Protein AF-A0A937SYV6-F1 (afdb_monomer)

Solvent-accessible surface area (backbone atoms only — not comparable to full-atom values): 5445 Å² total; per-residue (Å²): 132,92,83,88,83,88,80,73,65,49,77,56,96,88,40,80,44,60,56,95,86,70,78,79,66,88,92,61,88,83,85,86,88,73,74,94,69,70,65,94,55,79,86,78,79,74,77,89,72,70,94,55,74,86,56,59,72,81,70,59,87,80,87,80,86,74,82,76,87,126

Structure (mmCIF, N/CA/C/O backbone):
data_AF-A0A937SYV6-F1
#
_entry.id   AF-A0A937SYV6-F1
#
loop_
_atom_site.group_PDB
_atom_site.id
_atom_site.type_symbol
_atom_site.label_atom_id
_atom_site.label_alt_id
_atom_site.label_comp_id
_atom_site.label_asym_id
_atom_site.label_entity_id
_atom_site.label_seq_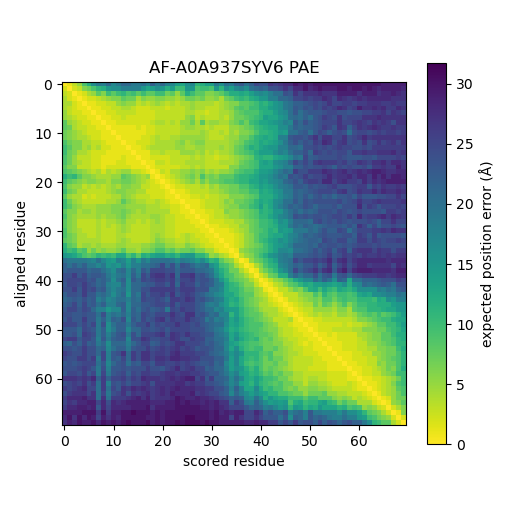id
_atom_site.pdbx_PDB_ins_code
_atom_site.Cartn_x
_atom_site.Cartn_y
_atom_site.Cartn_z
_atom_site.occupancy
_atom_site.B_iso_or_equiv
_atom_site.auth_seq_id
_atom_site.auth_comp_id
_atom_site.auth_asym_id
_atom_site.auth_atom_id
_atom_site.pdbx_PDB_model_num
ATOM 1 N N . MET A 1 1 ? 0.026 -3.934 32.126 1.00 47.91 1 MET A N 1
ATOM 2 C CA . MET A 1 1 ? 0.735 -3.805 30.833 1.00 47.91 1 MET A CA 1
ATOM 3 C C . MET A 1 1 ? -0.301 -3.487 29.768 1.00 47.91 1 MET A C 1
ATOM 5 O O . MET A 1 1 ? -1.269 -4.235 29.686 1.00 47.91 1 MET A O 1
ATOM 9 N N . SER A 1 2 ? -0.174 -2.386 29.018 1.00 68.00 2 SER A N 1
ATOM 10 C CA . SER A 1 2 ? -1.080 -2.149 27.885 1.00 68.00 2 SER A CA 1
ATOM 11 C C . SER A 1 2 ? -0.646 -3.031 26.713 1.00 68.00 2 SER A C 1
ATOM 13 O O . SER A 1 2 ? 0.543 -3.193 26.451 1.00 68.00 2 SER A O 1
ATOM 15 N N . THR A 1 3 ? -1.613 -3.678 26.067 1.00 79.25 3 THR A N 1
ATOM 16 C CA . THR A 1 3 ? -1.377 -4.533 24.899 1.00 79.25 3 THR A CA 1
ATOM 17 C C . THR A 1 3 ? -1.837 -3.761 23.675 1.00 79.25 3 THR A C 1
ATOM 19 O O . THR A 1 3 ? -2.996 -3.357 23.614 1.00 79.25 3 THR A O 1
ATOM 22 N N . VAL A 1 4 ? -0.940 -3.538 22.719 1.00 80.00 4 VAL A N 1
ATOM 23 C CA . VAL A 1 4 ? -1.279 -2.923 21.431 1.00 80.00 4 VAL A CA 1
ATOM 24 C C . VAL A 1 4 ? -1.637 -4.039 20.453 1.00 80.00 4 VAL A C 1
ATOM 26 O O . VAL A 1 4 ? -0.921 -5.035 20.364 1.00 80.00 4 VAL A O 1
ATOM 29 N N . ARG A 1 5 ? -2.756 -3.887 19.740 1.00 85.06 5 ARG A N 1
ATOM 30 C CA . ARG A 1 5 ? -3.150 -4.769 18.635 1.00 85.06 5 ARG A CA 1
ATOM 31 C C . ARG A 1 5 ? -3.150 -3.967 17.343 1.00 85.06 5 ARG A C 1
ATOM 33 O O . ARG A 1 5 ? -3.724 -2.882 17.305 1.00 85.06 5 ARG A O 1
ATOM 40 N N . THR A 1 6 ? -2.530 -4.520 16.311 1.00 85.81 6 THR A N 1
ATOM 41 C CA . THR A 1 6 ? -2.528 -3.954 14.961 1.00 85.81 6 THR A CA 1
ATOM 42 C C . THR A 1 6 ? -3.539 -4.716 14.118 1.00 85.81 6 THR A C 1
ATOM 44 O O . THR A 1 6 ? -3.568 -5.944 14.168 1.00 85.81 6 THR A O 1
ATOM 47 N N . TYR A 1 7 ? -4.354 -3.992 13.358 1.00 86.62 7 TYR A N 1
ATOM 48 C CA . TYR A 1 7 ? -5.313 -4.563 12.418 1.00 86.62 7 TYR A CA 1
ATOM 49 C C . TYR A 1 7 ? -4.905 -4.179 11.001 1.00 86.62 7 TYR A C 1
ATOM 51 O O . TYR A 1 7 ? -4.508 -3.038 10.762 1.00 86.62 7 TYR A O 1
ATOM 59 N N . GLU A 1 8 ? -5.000 -5.129 10.078 1.00 84.75 8 GLU A N 1
ATOM 60 C CA . GLU A 1 8 ? -4.841 -4.865 8.653 1.00 84.75 8 GLU A CA 1
ATOM 61 C C . GLU A 1 8 ? -6.189 -4.445 8.062 1.00 84.75 8 GLU A C 1
ATOM 63 O O . GLU A 1 8 ? -7.242 -4.986 8.409 1.00 84.75 8 GLU A O 1
ATOM 68 N N . GLY A 1 9 ? -6.156 -3.452 7.181 1.00 87.06 9 GLY A N 1
ATOM 69 C CA . GLY A 1 9 ? -7.333 -2.947 6.500 1.00 87.06 9 GLY A CA 1
ATOM 70 C C . GLY A 1 9 ? -6.958 -2.265 5.198 1.00 87.06 9 GLY A C 1
ATOM 71 O O . GLY A 1 9 ? -5.817 -1.845 5.002 1.00 87.06 9 GLY A O 1
ATOM 72 N N . VAL A 1 10 ? -7.937 -2.146 4.310 1.00 89.06 10 VAL A N 1
ATOM 73 C CA . VAL A 1 10 ? -7.775 -1.495 3.008 1.00 89.06 10 VAL A CA 1
ATOM 74 C C . VAL A 1 10 ? -8.615 -0.228 2.990 1.00 89.06 10 VAL A C 1
ATOM 76 O O . VAL A 1 10 ? -9.753 -0.219 3.460 1.00 89.06 10 VAL A O 1
ATOM 79 N N . VAL A 1 11 ? -8.064 0.851 2.436 1.00 87.75 11 VAL A N 1
ATOM 80 C CA . VAL A 1 11 ? -8.827 2.079 2.205 1.00 87.75 11 VAL A CA 1
ATOM 81 C C . VAL A 1 11 ? -9.658 1.910 0.936 1.00 87.75 11 VAL A C 1
ATOM 83 O O . VAL A 1 11 ? -9.109 1.764 -0.156 1.00 87.75 11 VAL A O 1
ATOM 86 N N . VAL A 1 12 ? -10.983 1.946 1.070 1.00 91.00 12 VAL A N 1
ATOM 87 C CA . VAL A 1 12 ? -11.936 1.875 -0.046 1.00 91.00 12 VAL A CA 1
ATOM 88 C C . VAL A 1 12 ? -12.839 3.097 0.039 1.00 91.00 12 VAL A C 1
ATOM 90 O O . VAL A 1 12 ? -13.515 3.295 1.041 1.00 91.00 12 VAL A O 1
ATOM 93 N N . ASN A 1 13 ? -12.840 3.936 -1.000 1.00 91.94 13 ASN A N 1
ATOM 94 C CA . ASN A 1 13 ? -13.620 5.183 -1.049 1.00 91.94 13 ASN A CA 1
ATOM 95 C C . ASN A 1 13 ? -13.365 6.141 0.135 1.00 91.94 13 ASN A C 1
ATOM 97 O O . ASN A 1 13 ? -14.270 6.837 0.579 1.00 91.94 13 ASN A O 1
ATOM 101 N N . GLY A 1 14 ? -12.133 6.178 0.652 1.00 86.19 14 GLY A N 1
ATOM 102 C CA . GLY A 1 14 ? -11.768 7.023 1.796 1.00 86.19 14 GLY A CA 1
ATOM 103 C C . GLY A 1 14 ? -12.135 6.440 3.163 1.00 86.19 14 GLY A C 1
ATOM 104 O O . GLY A 1 14 ? -11.820 7.049 4.181 1.00 86.19 14 GLY A O 1
ATOM 105 N N . GLU A 1 15 ? -12.735 5.250 3.204 1.00 89.00 15 GLU A N 1
ATOM 106 C CA . GLU A 1 15 ? -13.058 4.539 4.439 1.00 89.00 15 GLU A CA 1
ATOM 107 C C . GLU A 1 15 ? -12.065 3.399 4.682 1.00 89.00 15 GLU A C 1
ATOM 109 O O . GLU A 1 15 ? -11.725 2.645 3.767 1.00 89.00 15 GLU A O 1
ATOM 114 N N . ILE A 1 16 ? -11.608 3.247 5.927 1.00 89.56 16 ILE A N 1
ATOM 115 C CA . ILE A 1 16 ? -10.801 2.092 6.333 1.00 89.56 16 ILE A CA 1
ATOM 116 C C . ILE A 1 16 ? -11.741 0.906 6.524 1.00 89.56 16 ILE A C 1
ATOM 118 O O . ILE A 1 16 ? -12.562 0.895 7.442 1.00 89.56 16 ILE A O 1
ATOM 122 N N . ARG A 1 17 ? -11.595 -0.112 5.676 1.00 91.12 17 ARG A N 1
ATOM 123 C CA . ARG A 1 17 ? -12.290 -1.389 5.819 1.00 91.12 17 ARG A CA 1
ATOM 124 C C . ARG A 1 17 ? -11.370 -2.407 6.473 1.00 91.12 17 ARG A C 1
ATOM 126 O O . ARG A 1 17 ? -10.342 -2.767 5.903 1.00 91.12 17 ARG A O 1
ATOM 133 N N . LEU A 1 18 ? -11.745 -2.848 7.668 1.00 91.06 18 LEU A N 1
ATOM 134 C CA . LEU A 1 18 ? -11.126 -3.983 8.351 1.00 91.06 18 LEU A CA 1
ATOM 135 C C . LEU A 1 18 ? -11.792 -5.284 7.880 1.00 91.06 18 LEU A C 1
ATOM 137 O O . LEU A 1 18 ? -12.868 -5.239 7.283 1.00 91.06 18 LEU A O 1
ATOM 141 N N . ALA A 1 19 ? -11.166 -6.433 8.143 1.00 88.06 19 ALA A N 1
ATOM 142 C CA . ALA A 1 19 ? -11.790 -7.730 7.878 1.00 88.06 19 ALA A CA 1
ATOM 143 C C . ALA A 1 19 ? -13.120 -7.872 8.643 1.00 88.06 19 ALA A C 1
ATOM 145 O O . ALA A 1 19 ? -13.247 -7.370 9.762 1.00 88.06 19 ALA A O 1
ATOM 146 N N . ASP A 1 20 ? -14.096 -8.566 8.049 1.00 80.38 20 ASP A N 1
ATOM 147 C CA . ASP A 1 20 ? -15.488 -8.627 8.531 1.00 80.38 20 ASP A CA 1
ATOM 148 C C . ASP A 1 20 ? -15.640 -9.185 9.962 1.00 80.38 20 ASP A C 1
ATOM 150 O O . ASP A 1 20 ? -16.624 -8.913 10.651 1.00 80.38 20 ASP A O 1
ATOM 154 N N . ASP A 1 21 ? -14.667 -9.959 10.436 1.00 86.62 21 ASP A N 1
ATOM 155 C CA . ASP A 1 21 ? -14.622 -10.551 11.773 1.00 86.62 21 ASP A CA 1
ATOM 156 C C . ASP A 1 21 ? -13.863 -9.694 12.806 1.00 86.62 21 ASP A C 1
ATOM 158 O O . ASP A 1 21 ? -13.795 -10.045 13.990 1.00 86.62 21 ASP A O 1
ATOM 162 N N . THR A 1 22 ? -13.334 -8.539 12.397 1.00 87.50 22 THR A N 1
ATOM 163 C CA . THR A 1 22 ? -12.578 -7.647 13.276 1.00 87.50 22 THR A CA 1
ATOM 164 C C . THR A 1 22 ? -13.499 -6.904 14.240 1.00 87.50 22 THR A C 1
ATOM 166 O O . THR A 1 22 ? -14.351 -6.111 13.845 1.00 87.50 22 THR A O 1
ATOM 169 N N . ARG A 1 23 ? -13.284 -7.105 15.546 1.00 87.44 23 ARG A N 1
ATOM 170 C CA . ARG A 1 23 ? -14.001 -6.392 16.613 1.00 87.44 23 ARG A CA 1
ATOM 171 C C . ARG A 1 23 ? -13.046 -5.548 17.441 1.00 87.44 23 ARG A C 1
ATOM 173 O O . ARG A 1 23 ? -12.196 -6.079 18.157 1.00 87.44 23 ARG A O 1
ATOM 180 N N . LEU A 1 24 ? -13.218 -4.232 17.367 1.00 88.31 24 LEU A N 1
ATOM 181 C CA . LEU A 1 24 ? -12.514 -3.299 18.238 1.00 88.31 24 LEU A CA 1
ATOM 182 C C . LEU A 1 24 ? -13.207 -3.224 19.609 1.00 88.31 24 LEU A C 1
ATOM 184 O O . LEU A 1 24 ? -14.434 -3.324 19.670 1.00 88.31 24 LEU A O 1
ATOM 188 N N . PRO A 1 25 ? -12.453 -3.054 20.710 1.00 88.25 25 PRO A N 1
ATOM 189 C CA . PRO A 1 25 ? -13.045 -2.816 22.020 1.00 88.25 25 PRO A CA 1
ATOM 190 C C . PRO A 1 25 ? -13.898 -1.544 22.029 1.00 88.25 25 PRO A C 1
ATOM 192 O O . PRO A 1 25 ? -13.579 -0.561 21.358 1.00 88.25 25 PRO A O 1
ATOM 195 N N . GLU A 1 26 ? -14.960 -1.550 22.828 1.00 89.19 26 GLU A N 1
ATOM 196 C CA . GLU A 1 26 ? -15.816 -0.379 23.003 1.00 89.19 26 GLU A CA 1
ATOM 197 C C . GLU A 1 26 ? -15.011 0.802 23.574 1.00 89.19 26 GLU A C 1
ATOM 199 O O . GLU A 1 26 ? -14.172 0.622 24.459 1.00 89.19 26 GLU A O 1
ATOM 204 N N . ASN A 1 27 ? -15.251 2.012 23.054 1.00 87.31 27 ASN A N 1
ATOM 205 C CA . ASN A 1 27 ? -14.534 3.245 23.414 1.00 87.31 27 ASN A CA 1
ATOM 206 C C . ASN A 1 27 ? -13.007 3.209 23.187 1.00 87.31 27 ASN A C 1
ATOM 208 O O . ASN A 1 27 ? -12.275 4.017 23.763 1.00 87.31 27 ASN A O 1
ATOM 212 N N . ALA A 1 28 ? -12.501 2.295 22.351 1.00 87.19 28 ALA A N 1
ATOM 213 C CA . ALA A 1 28 ? -11.088 2.269 21.994 1.00 87.19 28 ALA A CA 1
ATOM 214 C C . ALA A 1 28 ? -10.689 3.517 21.186 1.00 87.19 28 ALA A C 1
ATOM 216 O O . ALA A 1 28 ? -11.323 3.862 20.190 1.00 87.19 28 ALA A O 1
ATOM 217 N N . GLN A 1 29 ? -9.591 4.164 21.584 1.00 87.06 29 GLN A N 1
ATOM 218 C CA . GLN A 1 29 ? -8.970 5.222 20.791 1.00 87.06 29 GLN A CA 1
ATOM 219 C C . GLN A 1 29 ? -8.179 4.602 19.633 1.00 87.06 29 GLN A C 1
ATOM 221 O O . GLN A 1 29 ? -7.344 3.723 19.846 1.00 87.06 29 GLN A O 1
ATOM 226 N N . VAL A 1 30 ? -8.433 5.075 18.413 1.00 85.94 30 VAL A N 1
ATOM 227 C CA . VAL A 1 30 ? -7.790 4.580 17.190 1.00 85.94 30 VAL A CA 1
ATOM 228 C C . VAL A 1 30 ? -6.889 5.665 16.612 1.00 85.94 30 VAL A C 1
ATOM 230 O O . VAL A 1 30 ? -7.291 6.821 16.499 1.00 85.94 30 VAL A O 1
ATOM 233 N N . PHE A 1 31 ? -5.676 5.278 16.222 1.00 85.31 31 PHE A N 1
ATOM 234 C CA . PHE A 1 31 ? -4.736 6.133 15.505 1.00 85.31 31 PHE A CA 1
ATOM 235 C C . PHE A 1 31 ? -4.529 5.579 14.099 1.00 85.31 31 PHE A C 1
ATOM 237 O O . PHE A 1 31 ? -4.259 4.391 13.933 1.00 85.31 31 PHE A O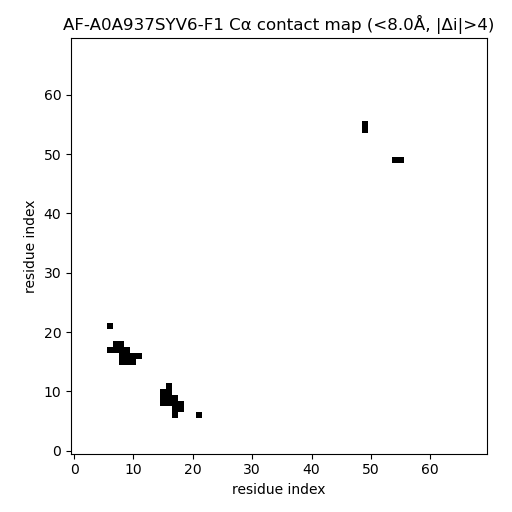 1
ATOM 244 N N . VAL A 1 32 ? -4.635 6.449 13.097 1.00 83.69 32 VAL A N 1
ATOM 245 C CA . VAL A 1 32 ? -4.338 6.122 11.700 1.00 83.69 32 VAL A CA 1
ATOM 246 C C . VAL A 1 32 ? -3.063 6.857 11.323 1.00 83.69 32 VAL A C 1
ATOM 248 O O . VAL A 1 32 ? -3.013 8.084 11.377 1.00 83.69 32 VAL A O 1
ATOM 251 N N . VAL A 1 33 ? -2.020 6.108 10.972 1.00 81.62 33 VAL A N 1
ATOM 252 C CA . VAL A 1 33 ? -0.739 6.673 10.543 1.00 81.62 33 VAL A CA 1
ATOM 253 C C . VAL A 1 33 ? -0.692 6.623 9.024 1.00 81.62 33 VAL A C 1
ATOM 255 O O . VAL A 1 33 ? -0.560 5.549 8.442 1.00 81.62 33 VAL A O 1
ATOM 258 N N . VAL A 1 34 ? -0.810 7.786 8.387 1.00 77.75 34 VAL A N 1
ATOM 259 C CA . VAL A 1 34 ? -0.627 7.938 6.940 1.00 77.75 34 VAL A CA 1
ATOM 260 C C . VAL A 1 34 ? 0.708 8.647 6.719 1.00 77.75 34 VAL A C 1
ATOM 262 O O . VAL A 1 34 ? 0.852 9.786 7.167 1.00 77.75 34 VAL A O 1
ATOM 265 N N . PRO A 1 35 ? 1.706 8.008 6.087 1.00 76.94 35 PRO A N 1
ATOM 266 C CA . PRO A 1 35 ? 2.940 8.696 5.739 1.00 76.94 35 PRO A CA 1
ATOM 267 C C . PRO A 1 35 ? 2.638 9.824 4.744 1.00 76.94 35 PRO A C 1
ATOM 269 O O . PRO A 1 35 ? 1.938 9.616 3.755 1.00 76.94 35 PRO A O 1
ATOM 272 N N . SER A 1 36 ? 3.169 11.018 5.020 1.00 70.31 36 SER A N 1
ATOM 273 C CA . SER A 1 36 ? 2.933 12.258 4.262 1.00 70.31 36 SER A CA 1
ATOM 274 C C . SER A 1 36 ? 3.345 12.168 2.791 1.00 70.31 36 SER A C 1
ATOM 276 O O . SER A 1 36 ? 2.845 12.912 1.956 1.00 70.31 36 SER A O 1
ATOM 278 N N . GLU A 1 37 ? 4.262 11.253 2.485 1.00 62.84 37 GLU A N 1
ATOM 279 C CA . GLU A 1 37 ? 4.805 11.008 1.159 1.00 62.84 37 GLU A CA 1
ATOM 280 C C . GLU A 1 37 ? 4.701 9.508 0.874 1.00 62.84 37 GLU A C 1
ATOM 282 O O . GLU A 1 37 ? 5.630 8.734 1.106 1.00 62.84 37 GLU A O 1
ATOM 287 N N . VAL A 1 38 ? 3.559 9.063 0.354 1.00 58.53 38 VAL A N 1
ATOM 288 C CA . VAL A 1 38 ? 3.611 7.899 -0.532 1.00 58.53 38 VAL A CA 1
ATOM 289 C C . VAL A 1 38 ? 4.328 8.421 -1.761 1.00 58.53 38 VAL A C 1
ATOM 291 O O . VAL A 1 38 ? 3.741 9.202 -2.504 1.00 58.53 38 VAL A O 1
ATOM 294 N N . ALA A 1 39 ? 5.613 8.090 -1.912 1.00 58.75 39 ALA A N 1
ATOM 295 C CA . ALA A 1 39 ? 6.388 8.460 -3.087 1.00 58.75 39 ALA A CA 1
AT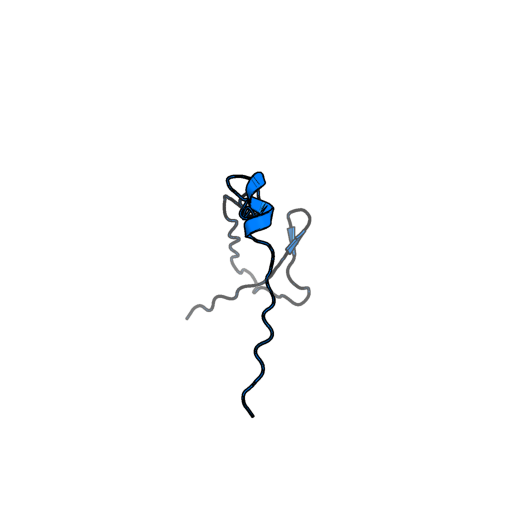OM 296 C C . ALA A 1 39 ? 5.509 8.238 -4.327 1.00 58.75 39 ALA A C 1
ATOM 298 O O . ALA A 1 39 ? 5.137 7.104 -4.630 1.00 58.75 39 ALA A O 1
ATOM 299 N N . GLU A 1 40 ? 5.129 9.325 -5.006 1.00 63.66 40 GLU A N 1
ATOM 300 C CA . GLU A 1 40 ? 4.138 9.312 -6.095 1.00 63.66 40 GLU A CA 1
ATOM 301 C C . GLU A 1 40 ? 4.581 8.459 -7.294 1.00 63.66 40 GLU A C 1
ATOM 303 O O . GLU A 1 40 ? 3.846 8.281 -8.266 1.00 63.66 40 GLU A O 1
ATOM 308 N N . ARG A 1 41 ? 5.791 7.898 -7.242 1.00 62.94 41 ARG A N 1
ATOM 309 C CA . ARG A 1 41 ? 6.249 6.858 -8.147 1.00 62.94 41 ARG A CA 1
ATOM 310 C C . ARG A 1 41 ? 6.888 5.733 -7.349 1.00 62.94 41 ARG A C 1
ATOM 312 O O . ARG A 1 41 ? 7.711 6.017 -6.476 1.00 62.94 41 ARG A O 1
ATOM 319 N N . PRO A 1 42 ? 6.602 4.464 -7.691 1.00 70.19 42 PRO A N 1
ATOM 320 C CA . PRO A 1 42 ? 7.475 3.382 -7.268 1.00 7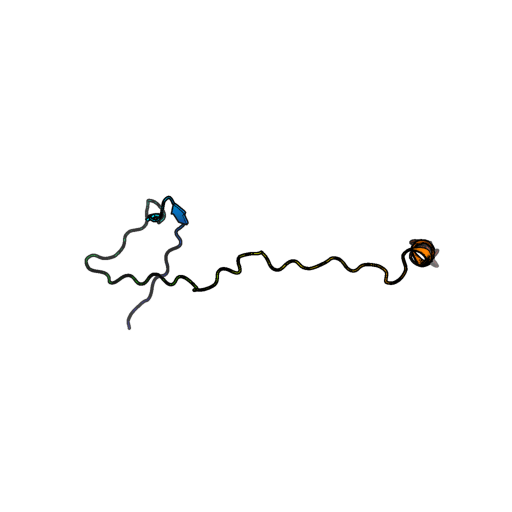0.19 42 PRO A CA 1
ATOM 321 C C . PRO A 1 42 ? 8.911 3.751 -7.645 1.00 70.19 42 PRO A C 1
ATOM 323 O O . PRO A 1 42 ? 9.145 4.283 -8.734 1.00 70.19 42 PRO A O 1
ATOM 326 N N . LEU A 1 43 ? 9.861 3.502 -6.739 1.00 69.00 43 LEU A N 1
ATOM 327 C CA . LEU A 1 43 ? 11.283 3.704 -7.005 1.00 69.00 43 LEU A CA 1
ATOM 328 C C . LEU A 1 43 ? 11.636 2.985 -8.308 1.00 69.00 43 LEU A C 1
ATOM 330 O O . LEU A 1 43 ? 11.659 1.756 -8.376 1.00 69.00 43 LEU A O 1
ATOM 334 N N . GLN A 1 44 ? 11.854 3.760 -9.369 1.00 76.00 44 GLN A N 1
ATOM 335 C CA . GLN A 1 44 ? 12.144 3.205 -10.676 1.00 76.00 44 GLN A CA 1
ATOM 336 C C . GLN A 1 44 ? 13.615 2.807 -10.695 1.00 76.00 44 GLN A C 1
ATOM 338 O O . GLN A 1 44 ? 14.499 3.624 -10.941 1.00 76.00 44 GLN A O 1
ATOM 343 N N . ILE A 1 45 ? 13.882 1.532 -10.419 1.00 83.25 45 ILE A N 1
ATOM 344 C CA . ILE A 1 45 ? 15.211 0.963 -10.620 1.00 83.25 45 ILE A CA 1
ATOM 345 C C . ILE A 1 45 ? 15.432 0.884 -12.130 1.00 83.25 45 ILE A C 1
ATOM 347 O O . ILE A 1 45 ? 14.838 0.057 -12.825 1.00 83.25 45 ILE A O 1
ATOM 351 N N . HIS A 1 46 ? 16.257 1.781 -12.663 1.00 82.38 46 HIS A N 1
ATOM 352 C CA . HIS A 1 46 ? 16.626 1.736 -14.069 1.00 82.38 46 HIS A CA 1
ATOM 353 C C . HIS A 1 46 ? 17.486 0.503 -14.342 1.00 82.38 46 HIS A C 1
ATOM 355 O O . HIS A 1 46 ? 18.484 0.263 -13.664 1.00 82.38 46 HIS A O 1
ATOM 361 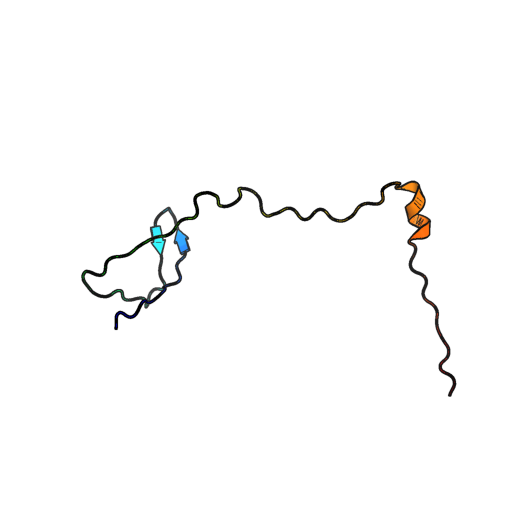N N . SER A 1 47 ? 17.122 -0.265 -15.368 1.00 83.94 47 SER A N 1
ATOM 362 C CA . SER A 1 47 ? 17.995 -1.319 -15.875 1.00 83.94 47 SER A CA 1
ATOM 363 C C . SER A 1 47 ? 19.318 -0.699 -16.340 1.00 83.94 47 SER A C 1
ATOM 365 O O . SER A 1 47 ? 19.280 0.314 -17.053 1.00 83.94 47 SER A O 1
ATOM 367 N N . PRO A 1 48 ? 20.474 -1.291 -15.987 1.00 87.31 48 PRO A N 1
ATOM 368 C CA . PRO A 1 48 ? 21.758 -0.882 -16.534 1.00 87.31 48 PRO A CA 1
ATOM 369 C C . PRO A 1 48 ? 21.701 -0.834 -18.063 1.00 87.31 48 PRO A C 1
ATOM 371 O O . PRO A 1 48 ? 21.115 -1.706 -18.708 1.00 87.31 48 PRO A O 1
ATOM 374 N N . ARG A 1 49 ? 22.298 0.203 -18.648 1.00 87.94 49 ARG A N 1
ATOM 375 C CA . ARG A 1 49 ? 22.452 0.350 -20.099 1.00 87.94 49 ARG A CA 1
ATOM 376 C C . ARG A 1 49 ? 23.936 0.388 -20.430 1.00 87.94 49 ARG A C 1
ATOM 378 O O . ARG A 1 49 ? 24.723 0.895 -19.635 1.00 87.94 49 ARG A O 1
ATOM 385 N N . LEU A 1 50 ? 24.302 -0.118 -21.607 1.00 91.06 50 LEU A N 1
ATOM 386 C CA . LEU A 1 50 ? 25.652 0.070 -22.135 1.00 91.06 50 LEU A CA 1
ATOM 387 C C . LEU A 1 50 ? 25.913 1.564 -22.347 1.00 91.06 50 LEU A C 1
ATOM 389 O O . LEU A 1 50 ? 25.045 2.273 -22.863 1.00 91.06 50 LEU A O 1
ATOM 393 N N . VAL A 1 51 ? 27.103 2.017 -21.950 1.00 91.88 51 VAL A N 1
ATOM 394 C CA . VAL A 1 51 ? 27.563 3.399 -22.162 1.00 91.88 51 VAL A CA 1
ATOM 395 C C . VAL A 1 51 ? 27.691 3.685 -23.661 1.00 91.88 51 VAL A C 1
ATOM 397 O O . VAL A 1 51 ? 27.252 4.735 -24.122 1.00 91.88 51 VAL A O 1
ATOM 400 N N . ASP A 1 52 ? 28.195 2.713 -24.426 1.00 93.88 52 ASP A N 1
ATOM 401 C CA . ASP A 1 52 ? 28.202 2.714 -25.887 1.00 93.88 52 ASP A CA 1
ATOM 402 C C . ASP A 1 52 ? 27.462 1.476 -26.421 1.00 93.88 52 ASP A C 1
ATOM 404 O O . ASP A 1 52 ? 27.802 0.335 -26.111 1.00 93.88 52 ASP A O 1
ATOM 408 N N . ARG A 1 53 ? 26.429 1.696 -27.242 1.00 92.19 53 ARG A N 1
ATOM 409 C CA . ARG A 1 53 ? 25.629 0.611 -27.835 1.00 92.19 53 AR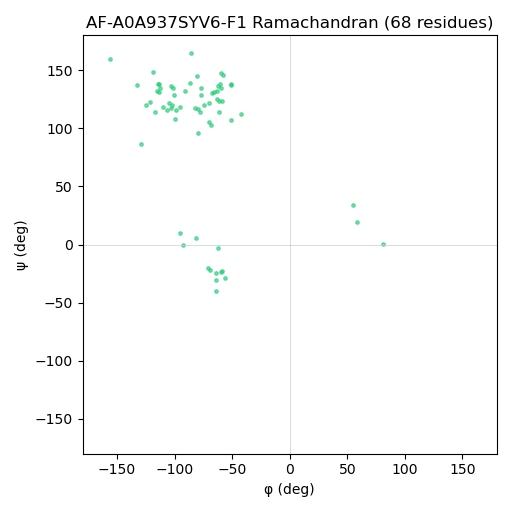G A CA 1
ATOM 410 C C . ARG A 1 53 ? 26.381 -0.177 -28.906 1.00 92.19 53 ARG A C 1
ATOM 412 O O . ARG A 1 53 ? 25.970 -1.299 -29.197 1.00 92.19 53 ARG A O 1
ATOM 419 N N . SER A 1 54 ? 27.446 0.381 -29.484 1.00 95.06 54 SER A N 1
ATOM 420 C CA . SER A 1 54 ? 28.256 -0.304 -30.498 1.00 95.06 54 SER A CA 1
ATOM 421 C C . SER A 1 54 ? 28.958 -1.556 -29.940 1.00 95.06 54 SER A C 1
ATOM 423 O O . SER A 1 54 ? 29.184 -2.513 -30.676 1.00 95.06 54 SER A O 1
ATOM 425 N N . GLN A 1 55 ? 29.189 -1.595 -28.622 1.00 93.88 55 GLN A N 1
ATOM 426 C CA . GLN A 1 55 ? 29.889 -2.665 -27.899 1.00 93.8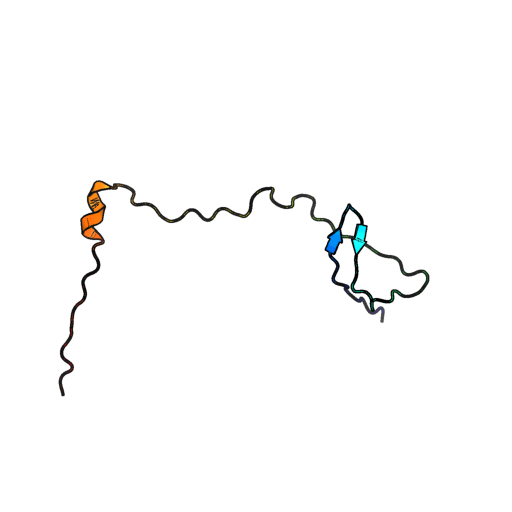8 55 GLN A CA 1
ATOM 427 C C . GLN A 1 55 ? 29.020 -3.886 -27.568 1.00 93.88 55 GLN A C 1
ATOM 429 O O . GLN A 1 55 ? 29.461 -4.790 -26.865 1.00 93.88 55 GLN A O 1
ATOM 434 N N . ILE A 1 56 ? 27.772 -3.957 -28.043 1.00 92.69 56 ILE A N 1
ATOM 435 C CA . ILE A 1 56 ? 26.861 -5.062 -27.694 1.00 92.69 56 ILE A CA 1
ATOM 436 C C . ILE A 1 56 ? 27.432 -6.451 -28.034 1.00 92.69 56 ILE A C 1
ATOM 438 O O . ILE A 1 56 ? 27.128 -7.423 -27.343 1.00 92.69 56 ILE A O 1
ATOM 442 N N . GLY A 1 57 ? 28.286 -6.539 -29.061 1.00 92.69 57 GLY A N 1
ATOM 443 C CA . GLY A 1 57 ? 28.957 -7.777 -29.461 1.00 92.69 57 GLY A CA 1
ATOM 444 C C . GLY A 1 57 ? 29.917 -8.335 -28.405 1.00 92.69 57 GLY A C 1
ATOM 445 O O . GLY A 1 57 ? 30.029 -9.554 -28.284 1.00 92.69 57 GLY A O 1
ATOM 446 N N . ASP A 1 58 ? 30.532 -7.475 -27.589 1.00 91.19 58 ASP A N 1
ATOM 447 C CA . ASP A 1 58 ? 31.503 -7.876 -26.559 1.00 91.19 58 ASP A CA 1
ATOM 448 C C . ASP A 1 58 ? 30.841 -8.642 -25.403 1.00 91.19 58 ASP A C 1
ATOM 450 O O . ASP A 1 58 ? 31.485 -9.421 -24.701 1.00 91.19 58 ASP A O 1
ATOM 454 N N . PHE A 1 59 ? 29.531 -8.457 -25.223 1.00 89.69 59 PHE A N 1
ATOM 455 C CA . PHE A 1 59 ? 28.732 -9.099 -24.178 1.00 89.69 59 PHE A CA 1
ATOM 456 C C . PHE A 1 59 ? 28.018 -10.370 -24.664 1.00 89.69 59 PHE A C 1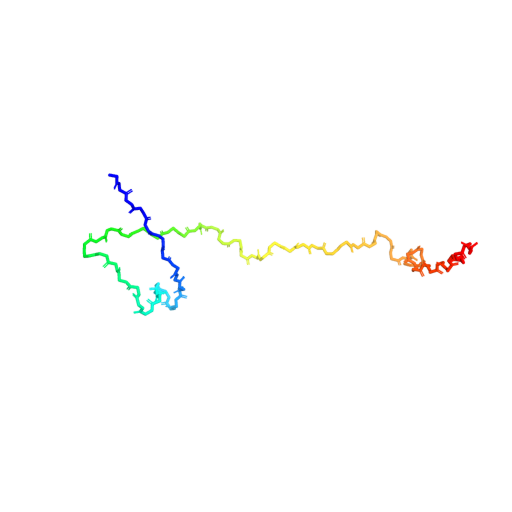
ATOM 458 O O . PHE A 1 59 ? 27.161 -10.911 -23.957 1.00 89.69 59 PHE A O 1
ATOM 465 N N . ALA A 1 60 ? 28.342 -10.867 -25.862 1.00 91.19 60 ALA A N 1
ATOM 466 C CA . ALA A 1 60 ? 27.779 -12.110 -26.370 1.00 91.19 60 ALA A CA 1
ATOM 467 C C . ALA A 1 60 ? 28.155 -13.291 -25.457 1.00 91.19 60 ALA A C 1
ATOM 469 O O . ALA A 1 60 ? 29.327 -13.572 -25.202 1.00 91.19 60 ALA A O 1
ATOM 470 N N . LYS A 1 61 ? 27.138 -14.009 -24.965 1.00 91.25 61 LYS A N 1
ATOM 471 C CA . LYS A 1 61 ? 27.327 -15.176 -24.098 1.00 91.25 61 LYS A CA 1
ATOM 472 C C . LYS A 1 61 ? 28.164 -16.235 -24.817 1.00 91.25 61 LYS A C 1
ATOM 474 O O . LYS A 1 61 ? 27.753 -16.755 -25.851 1.00 91.25 61 LYS A O 1
ATOM 479 N N . GLN A 1 62 ? 29.279 -16.626 -24.208 1.00 91.44 62 GLN A N 1
ATOM 480 C CA . GLN A 1 62 ? 30.063 -17.781 -24.634 1.00 91.44 62 GLN A CA 1
ATOM 481 C C . GLN A 1 62 ? 29.744 -18.976 -23.737 1.00 91.44 62 GLN A C 1
ATOM 483 O O . GLN A 1 62 ? 29.796 -18.878 -22.512 1.00 91.44 62 GLN A O 1
ATOM 488 N N . VAL A 1 63 ? 29.409 -20.111 -24.345 1.00 90.00 63 VAL A N 1
ATOM 489 C CA . VAL A 1 63 ? 29.248 -21.385 -23.638 1.00 90.00 63 VAL A CA 1
ATOM 490 C C . VAL A 1 63 ? 30.489 -22.216 -23.919 1.00 90.00 63 VAL A C 1
ATOM 492 O O . VAL A 1 63 ? 30.763 -22.543 -25.070 1.00 90.00 63 VAL A O 1
ATOM 495 N N . LYS A 1 64 ? 31.249 -22.539 -22.871 1.00 87.56 64 LYS A N 1
ATOM 496 C CA . LYS A 1 64 ? 32.365 -23.482 -22.952 1.00 87.56 64 LYS A CA 1
ATOM 497 C C . LYS A 1 64 ? 31.900 -24.804 -22.367 1.00 87.56 64 LYS A C 1
ATOM 499 O O . LYS A 1 64 ? 31.499 -24.850 -21.207 1.00 87.56 64 LYS A O 1
ATOM 50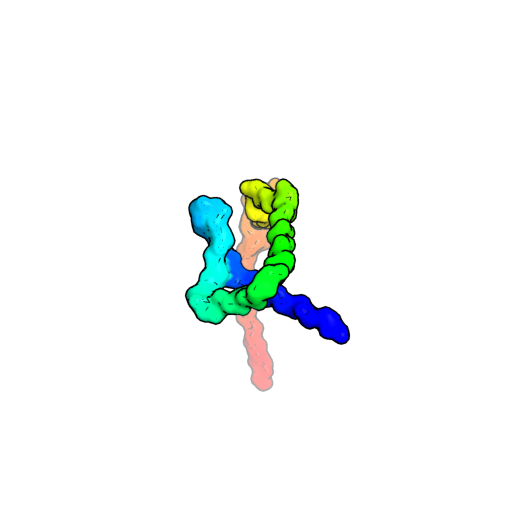4 N N . VAL A 1 65 ? 31.930 -25.854 -23.179 1.00 84.19 65 VAL A N 1
ATOM 505 C CA . VAL A 1 65 ? 31.790 -27.220 -22.680 1.00 84.19 65 VAL A CA 1
ATOM 506 C C . VAL A 1 65 ? 33.167 -27.627 -22.186 1.00 84.19 65 VAL A C 1
ATOM 508 O O . VAL A 1 65 ? 34.126 -27.616 -22.952 1.00 84.19 65 VAL A O 1
ATOM 511 N N . VAL A 1 66 ? 33.263 -27.896 -20.891 1.00 83.25 66 VAL A N 1
ATOM 512 C CA . VAL A 1 66 ? 34.446 -28.513 -20.300 1.00 83.25 66 VAL A CA 1
ATOM 513 C C . VAL A 1 66 ? 34.140 -30.003 -20.250 1.00 83.25 66 VAL A C 1
ATOM 515 O O . VAL A 1 66 ? 33.143 -30.395 -19.640 1.00 83.25 66 VAL A O 1
ATOM 518 N N . GLU A 1 67 ? 34.928 -30.812 -20.954 1.00 79.81 67 GLU A N 1
ATOM 519 C CA . GLU A 1 67 ? 34.884 -32.263 -20.777 1.00 79.81 67 GLU A CA 1
ATOM 520 C C . GLU A 1 67 ? 35.323 -32.558 -19.339 1.00 79.81 67 GLU A C 1
ATOM 522 O O . GLU A 1 67 ? 36.351 -32.062 -18.884 1.00 79.81 67 GLU A O 1
ATOM 527 N N . ASN A 1 68 ? 34.490 -33.279 -18.588 1.00 73.81 68 ASN A N 1
ATOM 528 C CA . ASN A 1 68 ? 34.881 -33.776 -17.275 1.00 73.81 68 ASN A CA 1
ATOM 529 C C . ASN A 1 68 ? 35.926 -34.871 -17.495 1.00 73.81 68 ASN A C 1
ATOM 531 O O . ASN A 1 68 ? 35.621 -35.867 -18.153 1.00 73.81 68 ASN A O 1
ATOM 535 N N . ASP A 1 69 ? 37.115 -34.692 -16.923 1.00 68.25 69 ASP A N 1
ATOM 536 C CA . ASP A 1 69 ? 38.107 -35.756 -16.812 1.00 68.25 69 ASP A CA 1
ATOM 537 C C . ASP A 1 69 ? 37.501 -36.882 -15.956 1.00 68.25 69 ASP A C 1
ATOM 539 O O . ASP A 1 69 ? 37.148 -36.670 -14.791 1.00 68.25 69 ASP A O 1
ATOM 543 N N . ALA A 1 70 ? 37.282 -38.037 -16.590 1.00 54.81 70 ALA A N 1
ATOM 544 C CA . ALA A 1 70 ? 36.738 -39.251 -15.983 1.00 54.81 70 ALA A CA 1
ATOM 545 C C . ALA A 1 70 ? 37.712 -39.900 -14.990 1.00 54.81 70 ALA A C 1
ATOM 547 O O . ALA A 1 70 ? 38.939 -39.848 -15.238 1.00 54.81 70 ALA A O 1
#

Sequence (70 aa):
MSTVRTYEGVVVNGEIRLADDTRLPENAQVFVVVPSEVAERPLQIHSPRLVDRSQIGDFAKQVKVVENDA

Secondary structure (DSSP, 8-state):
--------EEEETTEEEE-TT--PPTT--------S---SS----PPP--SSGGGGGGGPPPPPPPPP--

Radius of gyration: 27.37 Å; Cα contacts (8 Å, |Δi|>4): 16; chains: 1; bounding box: 54×52×61 Å

Mean predicted aligned error: 14.64 Å

Foldseek 3Di:
DDDDDDFDFDQDPNDTDTPPPDDDDPPDDDDDDDPPPPPPDDPDPDDDDDPDPVCPVVPPDDDDDDPPDD

pLDDT: mean 82.81, std 10.38, range [47.91, 95.06]